Protein AF-A0A816K5B4-F1 (afdb_monomer_lite)

Sequence (82 aa):
MKNMFKPSLIGVMLTILLLGEMVIAQKGVRPCYTSYSYKNGKCTLHTCKRHCLKKFNKDAIGSCIPADKGQTKCECTHHCPP

Foldseek 3Di:
DDDDDDDPPPPPVVVVVVVVPVPPDPPPQQWDKDKAFDPVQDDDLVVLQVVLCVPANDPKHWDWDDDPPRGIIIMITHGDDD

Structure (mmCIF, N/CA/C/O backbone):
data_AF-A0A816K5B4-F1
#
_entry.id   AF-A0A816K5B4-F1
#
loop_
_atom_site.group_PDB
_atom_site.id
_atom_site.type_symbol
_atom_site.label_atom_id
_atom_site.label_alt_id
_atom_site.label_comp_id
_atom_site.label_asym_id
_atom_site.label_entity_id
_atom_site.label_seq_id
_atom_site.pdbx_PDB_ins_code
_atom_site.Cartn_x
_atom_site.Cartn_y
_atom_site.Cartn_z
_atom_site.occupancy
_atom_site.B_iso_or_equiv
_atom_site.auth_seq_id
_atom_site.auth_comp_id
_atom_site.auth_asym_id
_atom_site.auth_atom_id
_atom_site.pdbx_PDB_model_num
ATOM 1 N N . MET A 1 1 ? 22.801 -42.755 -55.642 1.00 41.78 1 MET A N 1
ATOM 2 C CA . MET A 1 1 ? 22.554 -43.455 -54.362 1.00 41.78 1 MET A CA 1
ATOM 3 C C . MET A 1 1 ? 22.923 -42.500 -53.237 1.00 41.78 1 MET A C 1
ATOM 5 O O . MET A 1 1 ? 24.063 -42.061 -53.201 1.00 41.78 1 MET A O 1
ATOM 9 N N . LYS A 1 2 ? 21.958 -42.070 -52.417 1.00 39.59 2 LYS A N 1
ATOM 10 C CA . LYS A 1 2 ? 22.181 -41.129 -51.306 1.00 39.59 2 LYS A CA 1
ATOM 11 C C . LYS A 1 2 ? 21.818 -41.844 -50.007 1.00 39.59 2 LYS A C 1
ATOM 13 O O . LYS A 1 2 ? 20.689 -42.302 -49.864 1.00 39.59 2 LYS A O 1
ATOM 18 N N . ASN A 1 3 ? 22.804 -41.983 -49.123 1.00 45.53 3 ASN A N 1
ATOM 19 C CA . ASN A 1 3 ? 22.691 -42.661 -47.836 1.00 45.53 3 ASN A CA 1
ATOM 20 C C . ASN A 1 3 ? 21.549 -42.070 -47.004 1.00 45.53 3 ASN A C 1
ATOM 22 O O . ASN A 1 3 ? 21.565 -40.894 -46.644 1.00 45.53 3 ASN A O 1
ATOM 26 N N . MET A 1 4 ? 20.580 -42.919 -46.676 1.00 44.44 4 MET A N 1
ATOM 27 C CA . MET A 1 4 ? 19.515 -42.637 -45.725 1.00 44.44 4 MET A CA 1
ATOM 28 C C . MET A 1 4 ? 20.110 -42.704 -44.313 1.00 44.44 4 MET A C 1
ATOM 30 O O . MET A 1 4 ? 20.203 -43.771 -43.709 1.00 44.44 4 MET A O 1
ATOM 34 N N . PHE A 1 5 ? 20.576 -41.563 -43.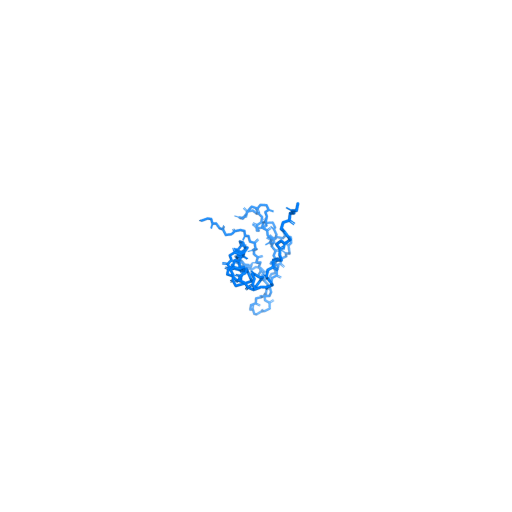805 1.00 52.31 5 PHE A N 1
ATOM 35 C CA . PHE A 1 5 ? 20.956 -41.411 -42.403 1.00 52.31 5 PHE A CA 1
ATOM 36 C C . PHE A 1 5 ? 19.692 -41.542 -41.548 1.00 52.31 5 PHE A C 1
ATOM 38 O O . PHE A 1 5 ? 18.855 -40.644 -41.528 1.00 52.31 5 PHE A O 1
ATOM 45 N N . LYS A 1 6 ? 19.539 -42.676 -40.858 1.00 53.19 6 LYS A N 1
ATOM 46 C CA . LYS A 1 6 ? 18.589 -42.818 -39.749 1.00 53.19 6 LYS A CA 1
ATOM 47 C C . LYS A 1 6 ? 19.124 -41.998 -38.569 1.00 53.19 6 LYS A C 1
ATOM 49 O O . LYS A 1 6 ? 20.163 -42.379 -38.028 1.00 53.19 6 LYS A O 1
ATOM 54 N N . PRO A 1 7 ? 18.466 -40.909 -38.137 1.00 46.94 7 PRO A N 1
ATOM 55 C CA . PRO A 1 7 ? 18.848 -40.264 -36.896 1.00 46.94 7 PRO A CA 1
ATOM 56 C C . PRO A 1 7 ? 18.400 -41.173 -35.748 1.00 46.94 7 PRO A C 1
ATOM 58 O O . PRO A 1 7 ? 17.216 -41.444 -35.556 1.00 46.94 7 PRO A O 1
ATOM 61 N N . SER A 1 8 ? 19.386 -41.716 -35.041 1.00 48.19 8 SER A N 1
ATOM 62 C CA . SER A 1 8 ? 19.203 -42.534 -33.848 1.00 48.19 8 SER A CA 1
ATOM 63 C C . SER A 1 8 ? 18.431 -41.740 -32.786 1.00 48.19 8 SER A C 1
ATOM 65 O O . SER A 1 8 ? 18.852 -40.655 -32.386 1.00 48.19 8 SER A O 1
ATOM 67 N N . LEU A 1 9 ? 17.318 -42.305 -32.311 1.00 51.31 9 LEU A N 1
ATOM 68 C CA . LEU A 1 9 ? 16.422 -41.794 -31.256 1.00 51.31 9 LEU A CA 1
ATOM 69 C C . LEU A 1 9 ? 17.109 -41.512 -29.901 1.00 51.31 9 LEU A C 1
ATOM 71 O O . LEU A 1 9 ? 16.467 -41.054 -28.962 1.00 51.31 9 LEU A O 1
ATOM 75 N N . ILE A 1 10 ? 18.412 -41.763 -29.790 1.00 52.97 10 ILE A N 1
ATOM 76 C CA . ILE A 1 10 ? 19.204 -41.631 -28.563 1.00 52.97 10 ILE A CA 1
ATOM 77 C C . ILE A 1 10 ? 19.601 -40.164 -28.291 1.00 52.97 10 ILE A C 1
ATOM 79 O O . ILE A 1 10 ? 19.868 -39.800 -27.150 1.00 52.97 10 ILE A O 1
ATOM 83 N N . GLY A 1 11 ? 19.577 -39.286 -29.301 1.00 45.81 11 GLY A N 1
ATOM 84 C CA . GLY A 1 11 ? 19.971 -37.876 -29.142 1.00 45.81 11 GLY A CA 1
ATOM 85 C C . GLY A 1 11 ? 18.939 -36.965 -28.462 1.00 45.81 11 GLY A C 1
ATOM 86 O O . GLY A 1 11 ? 19.288 -35.865 -28.046 1.00 45.81 11 GLY A O 1
ATOM 87 N N . VAL A 1 12 ? 17.677 -37.392 -28.336 1.00 52.06 12 VAL A N 1
ATOM 88 C CA . VAL A 1 12 ? 16.579 -36.512 -27.877 1.00 52.06 12 VAL A CA 1
ATOM 89 C C . VAL A 1 1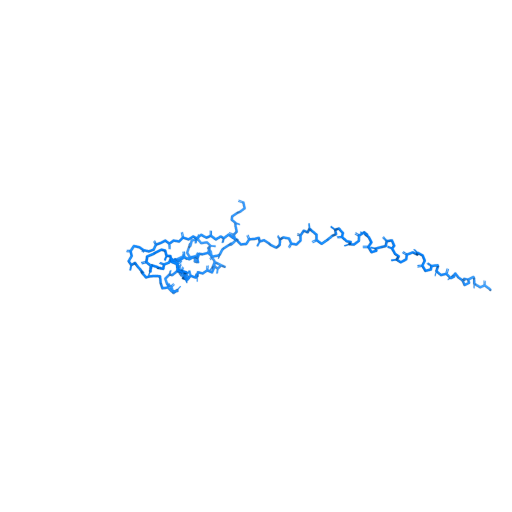2 ? 16.538 -36.364 -26.350 1.00 52.06 12 VAL A C 1
ATOM 91 O O . VAL A 1 12 ? 16.027 -35.373 -25.842 1.00 52.06 12 VAL A O 1
ATOM 94 N N . MET A 1 13 ? 17.119 -37.301 -25.596 1.00 46.84 13 MET A N 1
ATOM 95 C CA . MET A 1 13 ? 17.079 -37.249 -24.127 1.00 46.84 13 MET A CA 1
ATOM 96 C C . MET A 1 13 ? 18.131 -36.311 -23.514 1.00 46.84 13 MET A C 1
ATOM 98 O O . MET A 1 13 ? 17.976 -35.881 -22.374 1.00 46.84 13 MET A O 1
ATOM 102 N N . LEU A 1 14 ? 19.181 -35.950 -24.260 1.00 47.16 14 LEU A N 1
ATOM 103 C CA . LEU A 1 14 ? 20.281 -35.119 -23.747 1.00 47.16 14 LEU A CA 1
ATOM 104 C C . LEU A 1 14 ? 19.958 -33.617 -23.733 1.00 47.16 14 LEU A C 1
ATOM 106 O O . LEU A 1 14 ? 20.542 -32.872 -22.950 1.00 47.16 14 LEU A O 1
ATOM 110 N N . THR A 1 15 ? 19.003 -33.160 -24.543 1.00 49.78 15 THR A N 1
ATOM 111 C CA . THR A 1 15 ? 18.582 -31.751 -24.550 1.00 49.78 15 THR A CA 1
ATOM 112 C C . THR A 1 15 ? 17.627 -31.413 -23.409 1.00 49.78 15 THR A C 1
ATOM 114 O O . THR A 1 15 ? 17.606 -30.269 -22.967 1.00 49.78 15 THR A O 1
ATOM 117 N N . ILE A 1 16 ? 16.885 -32.383 -22.866 1.00 50.94 16 ILE A N 1
ATOM 118 C CA . ILE A 1 16 ? 15.932 -32.122 -21.774 1.00 50.94 16 ILE A CA 1
ATOM 119 C C . ILE A 1 16 ? 16.670 -31.787 -20.467 1.00 50.94 16 ILE A C 1
ATOM 121 O O . ILE A 1 16 ? 16.226 -30.911 -19.728 1.00 50.94 16 ILE A O 1
ATOM 125 N N . LEU A 1 17 ? 17.830 -32.408 -20.206 1.00 48.97 17 LEU A N 1
ATOM 126 C CA . LEU A 1 17 ? 18.620 -32.095 -19.007 1.00 48.97 17 LEU A CA 1
ATOM 127 C C . LEU A 1 17 ? 19.232 -30.686 -19.042 1.00 48.97 17 LEU A C 1
ATOM 129 O O . LEU A 1 17 ? 19.264 -30.020 -18.015 1.00 48.97 17 LEU A O 1
ATOM 133 N N . LEU A 1 18 ? 19.671 -30.204 -20.210 1.00 49.94 18 LEU A N 1
ATOM 134 C CA . LEU A 1 18 ? 20.299 -28.878 -20.336 1.00 49.94 18 LEU A CA 1
ATOM 135 C C . LEU A 1 18 ? 19.289 -27.717 -20.323 1.00 49.94 18 LEU A C 1
ATOM 137 O O . LEU A 1 18 ? 19.661 -26.578 -20.056 1.00 49.94 18 LEU A O 1
ATOM 141 N N . LEU A 1 19 ? 18.009 -27.991 -20.588 1.00 50.84 19 LEU A N 1
ATOM 142 C CA . LEU A 1 19 ? 16.923 -27.008 -20.492 1.00 50.84 19 LEU A CA 1
ATOM 143 C C . LEU A 1 19 ? 16.317 -26.918 -19.080 1.00 50.84 19 LEU A C 1
ATOM 145 O O . LEU A 1 19 ? 15.648 -25.931 -18.773 1.00 50.84 19 LEU A O 1
ATOM 149 N N . GLY A 1 20 ? 16.572 -27.901 -18.209 1.00 43.72 20 GLY A N 1
ATOM 150 C CA . GLY A 1 20 ? 16.075 -27.917 -16.828 1.00 43.72 20 GLY A CA 1
ATOM 151 C C . GLY A 1 20 ? 16.688 -26.844 -15.921 1.00 43.72 20 GLY A C 1
ATOM 152 O O . GLY A 1 20 ? 16.075 -26.467 -14.925 1.00 43.72 20 GLY A O 1
ATOM 153 N N . GLU A 1 21 ? 17.857 -26.303 -16.276 1.00 43.91 21 GLU A N 1
ATOM 154 C CA . GLU A 1 21 ? 18.578 -25.332 -15.438 1.00 43.91 21 GLU A CA 1
ATOM 155 C C . GLU A 1 21 ? 18.361 -23.864 -15.846 1.00 43.91 21 GLU A C 1
ATOM 157 O O . GLU A 1 21 ? 18.713 -22.956 -15.095 1.00 43.91 21 GLU A O 1
ATOM 162 N N . MET A 1 22 ? 17.700 -23.586 -16.976 1.00 42.69 22 MET A N 1
ATOM 163 C CA . MET A 1 22 ? 17.388 -22.206 -17.392 1.00 42.69 22 MET A CA 1
ATOM 164 C C . MET A 1 22 ? 16.034 -21.683 -16.885 1.00 42.69 22 MET A C 1
ATOM 166 O O . MET A 1 22 ? 15.571 -20.631 -17.323 1.00 42.69 22 MET A O 1
ATOM 170 N N . VAL A 1 23 ? 15.396 -22.366 -15.929 1.00 43.44 23 VAL A N 1
ATOM 171 C CA . VAL A 1 23 ? 14.147 -21.893 -15.290 1.00 43.44 23 VAL A CA 1
ATOM 172 C C . VAL A 1 23 ? 14.416 -21.207 -13.940 1.00 43.44 23 VAL A C 1
ATOM 174 O O . VAL A 1 23 ? 13.500 -20.941 -13.169 1.00 43.44 23 VAL A O 1
ATOM 177 N N . ILE A 1 24 ? 15.668 -20.853 -13.631 1.00 48.31 24 ILE A N 1
ATOM 178 C CA . ILE A 1 24 ? 16.022 -20.201 -12.358 1.00 48.31 24 ILE A CA 1
ATOM 179 C C . ILE A 1 24 ? 16.655 -18.830 -12.606 1.00 48.31 24 ILE A C 1
ATOM 181 O O . ILE A 1 24 ? 17.744 -18.538 -12.135 1.00 48.31 24 ILE A O 1
ATOM 185 N N . ALA A 1 25 ? 15.973 -17.953 -13.344 1.00 48.12 25 ALA A N 1
ATOM 186 C CA . ALA A 1 25 ? 16.280 -16.518 -13.284 1.00 48.12 25 ALA A CA 1
ATOM 187 C C . ALA A 1 25 ? 15.158 -15.587 -13.765 1.00 48.12 25 ALA A C 1
ATOM 189 O O . ALA A 1 25 ? 15.387 -14.390 -13.863 1.00 48.12 25 ALA A O 1
ATOM 190 N N . GLN A 1 26 ? 13.922 -16.043 -13.995 1.00 43.88 26 GLN A N 1
ATOM 191 C CA . GLN A 1 26 ? 12.796 -15.099 -14.045 1.00 43.88 26 GLN A CA 1
ATOM 192 C C . GLN A 1 26 ? 12.314 -14.792 -12.624 1.00 43.88 26 GLN A C 1
ATOM 194 O O . GLN A 1 26 ? 11.140 -14.922 -12.286 1.00 43.88 26 GLN A O 1
ATOM 199 N N . LYS A 1 27 ? 13.233 -14.344 -11.760 1.00 48.75 27 LYS A N 1
ATOM 200 C CA . LYS A 1 27 ? 12.869 -13.602 -10.553 1.00 48.75 27 LYS A CA 1
ATOM 201 C C . LYS A 1 27 ? 12.452 -12.215 -11.039 1.00 48.75 27 LYS A C 1
ATOM 203 O O . LYS A 1 27 ? 13.203 -11.256 -10.891 1.00 48.75 27 LYS A O 1
ATOM 208 N N . GLY A 1 28 ? 11.294 -12.160 -11.710 1.00 52.62 28 GLY A N 1
ATOM 209 C CA . GLY A 1 28 ? 10.661 -10.932 -12.167 1.00 52.62 28 GLY A CA 1
ATOM 210 C C . GLY A 1 28 ? 10.761 -9.911 -11.048 1.00 52.62 28 GLY A C 1
ATOM 211 O O . GLY A 1 28 ? 10.516 -10.263 -9.891 1.00 52.62 28 GLY A O 1
ATOM 212 N N . VAL A 1 29 ? 11.262 -8.723 -11.394 1.00 62.88 29 VAL A N 1
ATOM 213 C CA . VAL A 1 29 ? 11.611 -7.626 -10.483 1.00 62.88 29 VAL A CA 1
ATOM 214 C C . VAL A 1 29 ? 10.659 -7.633 -9.293 1.00 62.88 29 VAL A C 1
ATOM 216 O O . VAL A 1 29 ? 9.482 -7.305 -9.437 1.00 62.88 29 VAL A O 1
ATOM 219 N N . ARG A 1 30 ? 11.140 -8.106 -8.135 1.00 75.31 30 ARG A N 1
ATOM 220 C CA . ARG A 1 30 ? 10.277 -8.230 -6.960 1.00 75.31 30 ARG A CA 1
ATOM 221 C C . ARG A 1 30 ? 9.844 -6.817 -6.579 1.00 75.31 30 ARG A C 1
ATOM 223 O O . ARG A 1 30 ? 10.721 -5.979 -6.373 1.00 75.31 30 ARG A O 1
ATOM 230 N N . PRO A 1 31 ? 8.536 -6.532 -6.506 1.00 84.38 31 PRO A N 1
ATOM 231 C CA . PRO A 1 31 ? 8.093 -5.225 -6.066 1.00 84.38 31 PRO A CA 1
ATOM 232 C C . PRO A 1 31 ? 8.505 -5.006 -4.606 1.00 84.38 31 PRO A C 1
ATOM 234 O O . PRO A 1 31 ? 8.511 -5.938 -3.797 1.00 84.38 31 PRO A O 1
ATOM 237 N N . CYS A 1 32 ? 8.845 -3.765 -4.282 1.00 88.50 32 CYS A N 1
ATOM 238 C CA . CYS A 1 32 ? 9.057 -3.302 -2.923 1.00 88.50 32 CYS A CA 1
ATOM 239 C C . CYS A 1 32 ? 7.728 -2.836 -2.321 1.00 88.50 32 CYS A C 1
ATOM 241 O O . CYS A 1 32 ? 6.875 -2.276 -3.014 1.00 88.50 32 CYS A O 1
ATOM 243 N N . TYR A 1 33 ? 7.575 -3.057 -1.017 1.00 91.50 33 TYR A N 1
ATOM 244 C CA . TYR A 1 33 ? 6.386 -2.687 -0.259 1.00 91.50 33 TYR A CA 1
ATOM 245 C C . TYR A 1 33 ? 6.774 -1.700 0.839 1.00 91.50 33 TYR A C 1
ATOM 247 O O . TYR A 1 33 ? 7.643 -1.998 1.658 1.00 91.50 33 TYR A O 1
ATOM 255 N N . THR A 1 34 ? 6.115 -0.543 0.880 1.00 91.38 34 THR A N 1
ATOM 256 C CA . THR A 1 34 ? 6.299 0.451 1.947 1.00 91.38 34 THR A CA 1
ATOM 257 C C . THR A 1 34 ? 4.961 0.771 2.606 1.00 91.38 34 THR A C 1
ATOM 259 O O . THR A 1 34 ? 4.024 1.202 1.939 1.00 91.38 34 THR A O 1
ATOM 262 N N . SER A 1 35 ? 4.868 0.585 3.924 1.00 91.56 35 SER A N 1
ATOM 263 C CA . SER A 1 35 ? 3.655 0.845 4.711 1.00 91.56 35 SER A CA 1
ATOM 264 C C . SER A 1 35 ? 3.700 2.203 5.425 1.00 91.56 35 SER A C 1
ATOM 266 O O . SER A 1 35 ? 4.715 2.569 6.013 1.00 91.56 35 SER A O 1
ATOM 268 N N . TYR A 1 36 ? 2.569 2.911 5.453 1.00 88.12 36 TYR A N 1
ATOM 269 C CA . TYR A 1 36 ? 2.365 4.176 6.159 1.00 88.12 36 TYR A CA 1
ATOM 270 C C . TYR A 1 36 ? 1.109 4.123 7.029 1.00 88.12 36 TYR A C 1
ATOM 272 O O . TYR A 1 36 ? 0.002 3.881 6.541 1.00 88.12 36 TYR A O 1
ATOM 280 N N . SER A 1 37 ? 1.271 4.410 8.318 1.00 84.69 37 SER A N 1
ATOM 281 C CA . SER A 1 37 ? 0.156 4.537 9.258 1.00 84.69 37 SER A CA 1
ATOM 282 C C . SER A 1 37 ? -0.395 5.962 9.249 1.00 84.69 37 SER A C 1
ATOM 284 O O . SER A 1 37 ? 0.360 6.931 9.348 1.00 84.69 37 SER A O 1
ATOM 286 N N . TYR A 1 38 ? -1.717 6.105 9.175 1.00 77.62 38 TYR A N 1
ATOM 287 C CA . TYR A 1 38 ? -2.371 7.404 9.321 1.00 77.62 38 TYR A CA 1
ATOM 288 C C . TYR A 1 38 ? -2.755 7.648 10.780 1.00 77.62 38 TYR A C 1
ATOM 290 O O . TYR A 1 38 ? -3.461 6.842 11.376 1.00 77.62 38 TYR A O 1
ATOM 298 N N . LYS A 1 39 ? -2.363 8.804 11.334 1.00 69.38 39 LYS A N 1
ATOM 299 C CA . LYS A 1 39 ? -2.725 9.213 12.707 1.00 69.38 39 LYS A CA 1
ATOM 300 C C . LYS A 1 39 ? -4.239 9.356 12.922 1.00 69.38 39 LYS A C 1
ATOM 302 O O . LYS A 1 39 ? -4.709 9.210 14.040 1.00 69.38 39 LYS A O 1
ATOM 307 N N . ASN A 1 40 ? -5.000 9.585 11.849 1.00 68.19 40 ASN A N 1
ATOM 308 C CA . ASN A 1 40 ? -6.447 9.824 11.902 1.00 68.19 40 ASN A CA 1
ATOM 309 C C . ASN A 1 40 ? -7.273 8.540 11.673 1.00 68.19 40 ASN A C 1
ATOM 311 O O . ASN A 1 40 ? -8.455 8.605 11.341 1.00 68.19 40 ASN A O 1
ATOM 315 N N . GLY A 1 41 ? -6.651 7.364 11.817 1.00 67.69 41 GLY A N 1
ATOM 316 C CA . GLY A 1 41 ? -7.329 6.074 11.992 1.00 67.69 41 GLY A CA 1
ATOM 317 C C . GLY A 1 41 ? -7.967 5.443 10.752 1.00 67.69 41 GLY A C 1
ATOM 318 O O . GLY A 1 41 ? -8.306 4.261 10.796 1.00 67.69 41 GLY A O 1
ATOM 319 N N . LYS A 1 42 ? -8.115 6.166 9.634 1.00 78.50 42 LYS A N 1
ATOM 320 C CA . LYS A 1 42 ? -8.717 5.611 8.411 1.00 78.50 42 LYS A CA 1
ATOM 321 C C . LYS A 1 42 ? -7.874 5.886 7.172 1.00 78.50 42 LYS A C 1
ATOM 323 O O . LYS A 1 42 ? -7.693 7.030 6.759 1.00 78.50 42 LYS A O 1
ATOM 328 N N . CYS A 1 43 ? -7.391 4.810 6.563 1.00 86.81 43 CYS A N 1
ATOM 329 C CA . CYS A 1 43 ? -6.845 4.807 5.220 1.00 86.81 43 CYS A CA 1
ATOM 330 C C . CYS A 1 43 ? -7.987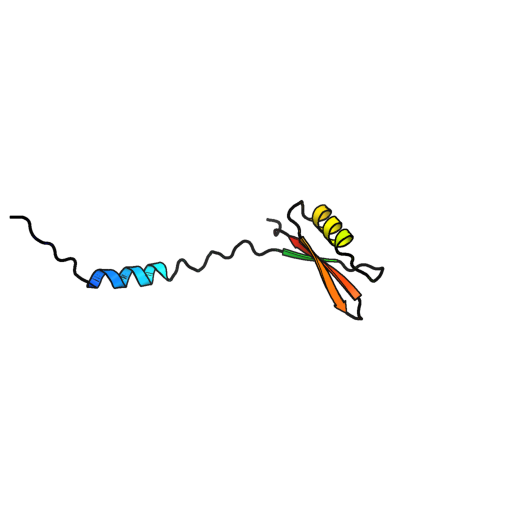 4.951 4.212 1.00 86.81 43 CYS A C 1
ATOM 332 O O . CYS A 1 43 ? -8.945 4.181 4.231 1.00 86.81 43 CYS A O 1
ATOM 334 N N . THR A 1 44 ? -7.874 5.920 3.306 1.00 89.75 44 THR A N 1
ATOM 335 C CA . THR A 1 44 ? -8.729 5.995 2.119 1.00 89.75 44 THR A CA 1
ATOM 336 C C . THR A 1 44 ? -7.900 5.681 0.883 1.00 89.75 44 THR A C 1
ATOM 338 O O . THR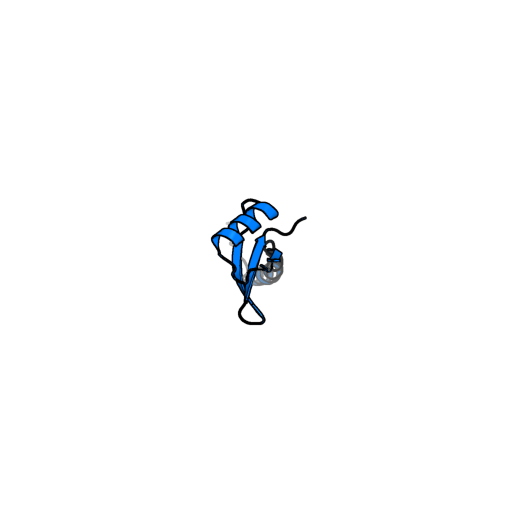 A 1 44 ? -6.787 6.189 0.726 1.00 89.75 44 THR A O 1
ATOM 341 N N . LEU A 1 45 ? -8.447 4.856 -0.017 1.00 89.75 45 LEU A N 1
ATOM 342 C CA . LEU A 1 45 ? -7.734 4.394 -1.212 1.00 89.75 45 LEU A CA 1
ATOM 343 C C . LEU A 1 45 ? -7.219 5.567 -2.056 1.00 89.75 45 LEU A C 1
ATOM 345 O O . LEU A 1 45 ? -6.080 5.556 -2.510 1.00 89.75 45 LEU A O 1
ATOM 349 N N . HIS A 1 46 ? -8.032 6.614 -2.213 1.00 91.31 46 HIS A N 1
ATOM 350 C CA . HIS A 1 46 ? -7.663 7.808 -2.972 1.00 91.31 46 HIS A CA 1
ATOM 351 C C . HIS A 1 46 ? -6.454 8.545 -2.367 1.00 91.31 46 HIS A C 1
ATOM 353 O O . HIS A 1 46 ? -5.507 8.873 -3.087 1.00 91.31 46 HIS A O 1
ATOM 359 N N . THR A 1 47 ? -6.444 8.771 -1.049 1.00 90.50 47 THR A N 1
ATOM 360 C CA . THR A 1 47 ? -5.323 9.438 -0.366 1.00 90.50 47 THR A CA 1
ATOM 361 C C . THR A 1 47 ? -4.075 8.560 -0.361 1.00 90.50 47 THR A C 1
ATOM 363 O O . THR A 1 47 ? -2.981 9.068 -0.610 1.00 90.50 47 THR A O 1
ATOM 366 N N . CYS A 1 48 ? -4.233 7.251 -0.151 1.00 92.81 48 CYS A N 1
ATOM 367 C CA . CYS A 1 48 ? -3.139 6.283 -0.205 1.00 92.81 48 CYS A CA 1
ATOM 368 C C . CYS A 1 48 ? -2.496 6.232 -1.594 1.00 92.81 48 CYS A C 1
ATOM 370 O O . CYS A 1 48 ? -1.298 6.474 -1.722 1.00 92.81 48 CYS A O 1
ATOM 372 N N . LYS A 1 49 ? -3.294 6.057 -2.653 1.00 92.44 49 LYS A N 1
ATOM 373 C CA . LYS A 1 49 ? -2.814 6.069 -4.041 1.00 92.44 49 LYS A CA 1
ATOM 374 C C . LYS A 1 49 ? -2.083 7.369 -4.374 1.00 92.44 49 LYS A C 1
ATOM 376 O O . LYS A 1 49 ? -0.964 7.327 -4.877 1.00 92.44 49 LYS A O 1
ATOM 381 N N . ARG A 1 50 ? -2.666 8.530 -4.050 1.00 92.56 50 ARG A N 1
ATOM 382 C CA . ARG A 1 50 ? -2.020 9.835 -4.284 1.00 92.56 50 ARG A CA 1
ATOM 383 C C . ARG A 1 50 ? -0.684 9.953 -3.545 1.00 92.56 50 ARG A C 1
ATOM 385 O O . ARG A 1 50 ? 0.273 10.481 -4.105 1.00 92.56 50 ARG A O 1
ATOM 392 N N . HIS A 1 51 ? -0.618 9.470 -2.307 1.00 91.44 51 HIS A N 1
ATOM 393 C CA . HIS A 1 51 ? 0.608 9.471 -1.517 1.00 91.44 51 HIS A CA 1
ATOM 394 C C . HIS A 1 51 ? 1.690 8.573 -2.135 1.00 91.44 51 HIS A C 1
ATOM 396 O O . HIS A 1 51 ? 2.814 9.035 -2.331 1.00 91.44 51 HIS A O 1
ATOM 402 N N . CYS A 1 52 ? 1.343 7.339 -2.514 1.00 92.56 52 CYS A N 1
ATOM 403 C CA . CYS A 1 52 ? 2.270 6.399 -3.147 1.00 92.56 52 CYS A CA 1
ATOM 404 C C . CYS A 1 52 ? 2.815 6.942 -4.473 1.00 92.56 52 CYS A C 1
ATOM 406 O O . CYS A 1 52 ? 4.029 6.953 -4.669 1.00 92.56 52 CYS A O 1
ATOM 408 N N . LEU A 1 53 ? 1.944 7.485 -5.333 1.00 92.88 53 LEU A N 1
ATOM 409 C CA . LEU A 1 53 ? 2.343 8.079 -6.614 1.00 92.88 53 LEU A CA 1
ATOM 410 C C . LEU A 1 53 ? 3.291 9.273 -6.438 1.00 92.88 53 LEU A C 1
ATOM 412 O O . LEU A 1 53 ? 4.241 9.436 -7.202 1.00 92.88 53 LEU A O 1
ATOM 416 N N . LYS A 1 54 ? 3.061 10.106 -5.413 1.00 92.56 54 LYS A N 1
ATOM 417 C CA . LYS A 1 54 ? 3.933 11.246 -5.096 1.00 92.56 54 LYS A CA 1
ATOM 418 C C . LYS A 1 54 ? 5.312 10.801 -4.597 1.00 92.56 54 LYS A C 1
ATOM 420 O O . LYS A 1 54 ? 6.285 11.517 -4.812 1.00 92.56 54 LYS A O 1
ATOM 425 N N . LYS A 1 55 ? 5.395 9.667 -3.897 1.00 90.75 55 LYS A N 1
ATOM 426 C CA . LYS A 1 55 ? 6.629 9.199 -3.249 1.00 90.75 55 LYS A CA 1
ATOM 427 C C . LYS A 1 55 ? 7.490 8.310 -4.149 1.00 90.75 55 LYS A C 1
ATOM 429 O O . LYS A 1 55 ? 8.709 8.414 -4.077 1.00 90.75 55 LYS A O 1
ATOM 434 N N . PHE A 1 56 ? 6.867 7.456 -4.961 1.00 88.44 56 PHE A N 1
ATOM 435 C CA . PHE A 1 56 ? 7.537 6.369 -5.687 1.00 88.44 56 PHE A CA 1
ATOM 436 C C . PHE A 1 56 ? 7.301 6.387 -7.205 1.00 88.44 56 PHE A C 1
ATOM 438 O O . PHE A 1 56 ? 7.597 5.402 -7.876 1.00 88.44 56 PHE A O 1
ATOM 445 N N . ASN A 1 57 ? 6.825 7.511 -7.750 1.00 82.81 57 ASN A N 1
ATOM 446 C CA . ASN A 1 57 ? 6.515 7.727 -9.170 1.00 82.81 57 ASN A CA 1
ATOM 447 C C . ASN A 1 57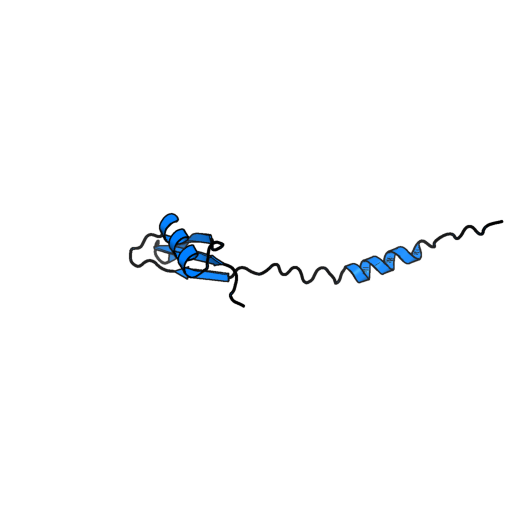 ? 5.196 7.091 -9.644 1.00 82.81 57 ASN A C 1
ATOM 449 O O . ASN A 1 57 ? 4.421 6.533 -8.868 1.00 82.81 57 ASN A O 1
ATOM 453 N N . LYS A 1 58 ? 4.913 7.254 -10.944 1.00 79.38 58 LYS A N 1
ATOM 454 C CA . LYS A 1 58 ? 3.604 7.010 -11.573 1.00 79.38 58 LYS A CA 1
ATOM 455 C C . LYS A 1 58 ? 3.140 5.548 -11.550 1.00 79.38 58 LYS A C 1
ATOM 457 O O . LYS A 1 58 ? 1.944 5.313 -11.688 1.00 79.38 58 LYS A O 1
ATOM 462 N N . ASP A 1 59 ? 4.053 4.609 -11.324 1.00 84.75 59 ASP A N 1
ATOM 463 C CA . ASP A 1 59 ? 3.766 3.169 -11.364 1.00 84.75 59 ASP A CA 1
ATOM 464 C C . ASP A 1 59 ? 3.465 2.586 -9.976 1.00 84.75 59 ASP A C 1
ATOM 466 O O . ASP A 1 59 ? 3.161 1.403 -9.835 1.00 84.75 59 ASP A O 1
ATOM 470 N N . ALA A 1 60 ? 3.535 3.414 -8.930 1.00 89.19 60 ALA A N 1
ATOM 471 C CA . ALA A 1 60 ? 3.262 2.978 -7.574 1.00 89.19 60 ALA A CA 1
ATOM 472 C C . ALA A 1 60 ? 1.765 2.718 -7.354 1.00 89.19 60 ALA A C 1
ATOM 474 O O . ALA A 1 60 ? 0.911 3.578 -7.595 1.00 89.19 60 ALA A O 1
ATOM 475 N N . ILE A 1 61 ? 1.449 1.544 -6.820 1.00 91.88 61 ILE A N 1
ATOM 476 C CA . ILE A 1 61 ? 0.090 1.143 -6.453 1.00 91.88 61 ILE A CA 1
ATOM 477 C C . ILE A 1 61 ? -0.079 1.375 -4.954 1.00 91.88 61 ILE A C 1
ATOM 479 O O . ILE A 1 61 ? 0.781 0.993 -4.171 1.00 91.88 61 ILE A O 1
ATOM 483 N N . GLY A 1 62 ? -1.176 2.017 -4.550 1.00 93.31 62 GLY A N 1
ATOM 484 C CA . GLY A 1 62 ? -1.522 2.205 -3.142 1.00 93.31 62 GLY A CA 1
ATOM 485 C C . GLY A 1 62 ? -2.742 1.378 -2.759 1.00 93.31 62 GLY A C 1
ATOM 486 O O . GLY A 1 62 ? -3.767 1.479 -3.433 1.00 93.31 62 GLY A O 1
ATOM 487 N N . SER A 1 63 ? -2.646 0.633 -1.661 1.00 93.06 63 SER A N 1
ATOM 488 C CA . SER A 1 63 ? -3.712 -0.205 -1.104 1.00 93.06 63 SER A CA 1
ATOM 489 C C . SER A 1 63 ? -3.935 0.110 0.373 1.00 93.06 63 SER A C 1
ATOM 491 O O . SER A 1 63 ? -2.993 0.395 1.105 1.00 93.06 63 SER A O 1
ATOM 493 N N . CYS A 1 64 ? -5.182 0.049 0.837 1.00 92.06 64 CYS A N 1
ATOM 494 C CA . CYS A 1 64 ? -5.486 0.136 2.264 1.00 92.06 64 CYS A CA 1
ATOM 495 C C . CYS A 1 64 ? -5.581 -1.270 2.843 1.00 92.06 64 CYS A C 1
ATOM 497 O O . CYS A 1 64 ? -6.455 -2.034 2.436 1.00 92.06 64 CYS A O 1
ATOM 499 N N . ILE A 1 65 ? -4.711 -1.592 3.795 1.00 91.12 65 ILE A N 1
ATOM 500 C CA . ILE A 1 65 ? -4.686 -2.901 4.448 1.00 91.12 65 ILE A CA 1
ATOM 501 C C . ILE A 1 65 ? -4.991 -2.773 5.945 1.00 91.12 65 ILE A C 1
ATOM 503 O O . ILE A 1 65 ? -4.714 -1.722 6.542 1.00 91.12 65 ILE A O 1
ATOM 507 N N . PRO A 1 66 ? -5.582 -3.808 6.567 1.00 88.19 66 PRO A N 1
ATOM 508 C CA . PRO A 1 66 ? -5.798 -3.830 8.008 1.00 88.19 66 PRO A CA 1
ATOM 509 C C . PRO A 1 66 ? -4.483 -3.672 8.784 1.00 88.19 66 PRO A C 1
ATOM 511 O O . PRO A 1 66 ? -3.422 -4.136 8.359 1.00 88.19 66 PRO A O 1
ATOM 514 N N . ALA A 1 67 ? -4.564 -3.010 9.931 1.00 84.38 67 ALA A N 1
ATOM 515 C CA . ALA A 1 67 ? -3.507 -2.881 10.925 1.00 84.38 67 ALA A CA 1
ATOM 516 C C . ALA A 1 67 ? -4.061 -3.234 12.317 1.00 84.38 67 ALA A C 1
ATOM 518 O O . ALA A 1 67 ? -5.261 -3.471 12.485 1.00 84.38 67 ALA A O 1
ATOM 519 N N . ASP A 1 68 ? -3.193 -3.257 13.327 1.00 81.69 68 ASP A N 1
ATOM 520 C CA . ASP A 1 68 ? -3.591 -3.583 14.695 1.00 81.69 68 ASP A CA 1
ATOM 521 C C . ASP A 1 68 ? -4.681 -2.649 15.239 1.00 81.69 68 ASP A C 1
ATOM 523 O O . ASP A 1 68 ? -4.769 -1.464 14.895 1.00 81.69 68 ASP A O 1
ATOM 527 N N . LYS A 1 69 ? -5.487 -3.185 16.163 1.00 81.81 69 LYS A N 1
ATOM 528 C CA . LYS A 1 69 ? -6.522 -2.438 16.901 1.00 81.81 69 LYS A CA 1
ATOM 529 C C . LYS A 1 69 ? -7.603 -1.820 15.998 1.00 81.81 69 LYS A C 1
ATOM 531 O O . LYS A 1 69 ? -8.099 -0.734 16.283 1.00 81.81 69 LYS A O 1
ATOM 536 N N . GLY A 1 70 ? -7.956 -2.496 14.900 1.00 77.88 70 GLY A N 1
ATOM 537 C CA . GLY A 1 70 ? -9.015 -2.053 13.982 1.00 77.88 70 GLY A CA 1
ATOM 538 C C . GLY A 1 70 ? -8.643 -0.832 13.137 1.00 77.88 70 GLY A C 1
ATOM 539 O O . GLY A 1 70 ? -9.516 -0.207 12.534 1.00 77.88 70 GLY A O 1
ATOM 540 N N . GLN A 1 71 ? -7.359 -0.476 13.094 1.00 83.88 71 GLN A N 1
ATOM 541 C CA . GLN A 1 71 ? -6.860 0.596 12.244 1.00 83.88 71 GLN A CA 1
ATOM 542 C C . GLN 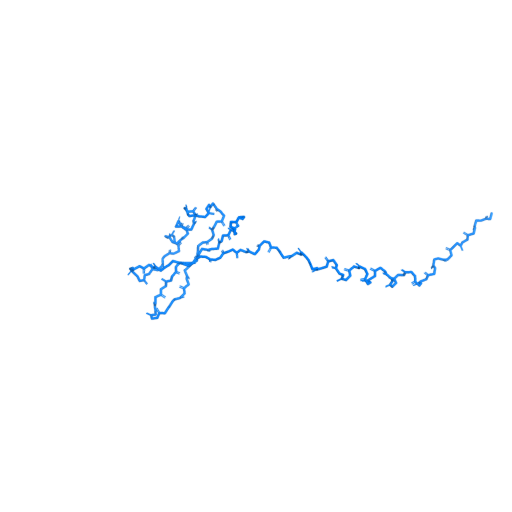A 1 71 ? -6.600 0.086 10.826 1.00 83.88 71 GLN A C 1
ATOM 544 O O . GLN A 1 71 ? -6.522 -1.113 10.566 1.00 83.88 71 GLN A O 1
ATOM 549 N N . THR A 1 72 ? -6.444 1.015 9.889 1.00 88.62 72 THR A N 1
ATOM 550 C CA . THR A 1 72 ? -6.026 0.709 8.516 1.00 88.62 72 THR A CA 1
ATOM 551 C C . THR A 1 72 ? -4.778 1.509 8.172 1.00 88.62 72 THR A C 1
ATOM 553 O O . THR A 1 72 ? -4.652 2.680 8.544 1.00 88.62 72 THR A O 1
ATOM 556 N N . LYS A 1 73 ? -3.848 0.880 7.455 1.00 91.25 73 LYS A N 1
ATOM 557 C CA . LYS A 1 73 ? -2.611 1.501 6.965 1.00 91.25 73 LYS A CA 1
ATOM 558 C C . LYS A 1 73 ? -2.601 1.523 5.437 1.00 91.25 73 LYS A C 1
ATOM 560 O O . LYS A 1 73 ? -3.255 0.704 4.796 1.00 91.25 73 LYS A O 1
ATOM 565 N N . CYS A 1 74 ? -1.880 2.479 4.865 1.00 92.88 74 CYS A N 1
ATOM 566 C CA . CYS A 1 74 ? -1.610 2.518 3.431 1.00 92.88 74 CYS A CA 1
ATOM 567 C C . CYS A 1 74 ? -0.373 1.682 3.128 1.00 92.88 74 CYS A C 1
ATOM 569 O O . CYS A 1 74 ? 0.657 1.878 3.764 1.00 92.88 74 CYS A O 1
ATOM 571 N N . GLU A 1 75 ? -0.452 0.794 2.151 1.00 94.56 75 GLU A N 1
ATOM 572 C CA . GLU A 1 75 ? 0.678 0.052 1.612 1.00 94.56 75 GLU A CA 1
ATOM 573 C C . GLU A 1 75 ? 0.919 0.477 0.166 1.00 94.56 75 GLU A C 1
ATOM 575 O O . GLU A 1 75 ? 0.008 0.448 -0.660 1.00 94.56 75 GLU A O 1
ATOM 580 N N . CYS A 1 76 ? 2.146 0.900 -0.120 1.00 94.00 76 CYS A N 1
ATOM 581 C CA . CYS A 1 76 ? 2.602 1.250 -1.452 1.00 94.00 76 CYS A CA 1
ATOM 582 C C . CYS A 1 76 ? 3.407 0.093 -2.038 1.00 94.00 76 CYS A C 1
ATOM 584 O O . CYS A 1 76 ? 4.457 -0.251 -1.495 1.00 94.00 76 CYS A O 1
ATOM 586 N N . THR A 1 77 ? 2.963 -0.446 -3.166 1.00 93.62 77 THR A N 1
ATOM 587 C CA . THR A 1 77 ? 3.727 -1.368 -4.008 1.00 93.62 77 THR A CA 1
ATOM 588 C C . THR A 1 77 ? 4.439 -0.555 -5.084 1.00 93.62 77 THR A C 1
ATOM 590 O O . THR A 1 77 ? 3.790 0.173 -5.835 1.00 93.62 77 THR A O 1
ATOM 593 N N . HIS A 1 78 ? 5.764 -0.641 -5.157 1.00 89.44 78 HIS A N 1
ATOM 594 C CA . HIS A 1 78 ? 6.571 0.130 -6.104 1.00 89.44 78 HIS A CA 1
ATOM 595 C C . HIS A 1 78 ? 7.795 -0.655 -6.581 1.00 89.44 78 HIS A C 1
ATOM 597 O O . HIS A 1 78 ? 8.176 -1.661 -5.984 1.00 89.44 78 HIS A O 1
ATOM 603 N N . HIS A 1 79 ? 8.450 -0.188 -7.645 1.00 86.00 79 HIS A N 1
ATOM 604 C CA . HIS A 1 79 ? 9.755 -0.721 -8.031 1.00 86.00 79 HIS A CA 1
ATOM 605 C C . HIS A 1 79 ? 10.777 -0.458 -6.926 1.00 86.00 79 HIS A C 1
ATOM 607 O O . HIS A 1 79 ? 10.841 0.651 -6.388 1.00 86.00 79 HIS A O 1
ATOM 613 N N . CYS A 1 80 ? 11.565 -1.472 -6.573 1.00 82.00 80 CYS A N 1
ATOM 614 C CA . CYS A 1 80 ? 12.671 -1.268 -5.653 1.00 82.00 80 CYS A CA 1
ATOM 615 C C . CYS A 1 80 ? 13.657 -0.261 -6.260 1.00 82.00 80 CYS A C 1
ATOM 617 O O . CYS A 1 80 ? 13.939 -0.356 -7.458 1.00 82.00 80 CYS A O 1
ATOM 619 N N . PRO A 1 81 ? 14.146 0.715 -5.476 1.00 70.94 81 PRO A N 1
ATOM 620 C CA . PRO A 1 81 ? 15.240 1.557 -5.934 1.00 70.94 81 PRO A CA 1
ATOM 621 C C . PRO A 1 81 ? 16.449 0.674 -6.306 1.00 70.94 81 PRO A C 1
ATOM 623 O O . PRO A 1 81 ? 16.600 -0.397 -5.707 1.00 70.94 81 PRO A O 1
ATOM 626 N N . PRO A 1 82 ? 17.245 1.082 -7.311 1.00 62.22 82 PRO A N 1
ATOM 627 C CA . PRO A 1 82 ? 18.467 0.379 -7.697 1.00 62.22 82 PRO A CA 1
ATOM 628 C C . PRO A 1 82 ? 19.501 0.345 -6.567 1.00 62.22 82 PRO A C 1
ATOM 630 O O . PRO A 1 82 ? 19.505 1.282 -5.732 1.00 62.22 82 PRO A O 1
#

Radius of gyration: 25.97 Å; chains: 1; bounding box: 32×55×71 Å

pLDDT: mean 72.8, std 19.43, range [39.59, 94.56]

Secondary structure (DSSP, 8-state):
--------GGGGHHHHHHHTTTTS-----PPEEEEEE-TTS---HHHHHHHHHHHH-TT-EEEEEE-GGG-EEEEEEEPPP-

InterPro domains:
  IPR010851 Defensin-like protein [PF07333] (30-80)

Organism: Brassica napus (NCBI:txid3708)